Protein AF-A0AAN9GUI2-F1 (afdb_monomer)

Secondary structure (DSSP, 8-state):
-HHHHHHHHHH-HHHHHHHHHHHT---SHHHHHHHHHHHHHS-TTS---HHHHHHHHHHHHHHHHHHTTPPPPB-TTS-B-PPP-

Solvent-accessible surface area (backbone atoms only — not comparable to full-atom values): 5295 Å² total; per-residue (Å²): 115,70,67,59,55,51,52,54,56,75,66,32,64,70,53,65,72,46,45,68,70,62,71,62,66,72,74,58,61,68,60,52,53,48,52,51,36,38,42,74,59,54,45,93,92,57,91,67,58,72,72,57,46,52,55,30,50,52,50,24,50,54,54,41,65,72,50,72,79,58,79,78,57,54,42,99,85,68,46,78,58,82,76,87,130

Sequence (85 aa):
MAHEALKSIVRNKLWLNEVHKYLNFRSTADLESFQNHILMYASKRTAFSPPVFEARMLLAAMDYNYHKDRPKLCKSNGSKQYRRL

Organism: NCBI:txid58324

Foldseek 3Di:
DVVVVVVVCVPPPVNVVCVVVVVPPPPCVLVVLLVVLLCVQPPPVDDDDPVSSVVSNVVSVVVSVVCVPPDFDADPVRHGDDDDD

Radius of gyration: 21.55 Å; Cα contacts (8 Å, |Δi|>4): 33; chains: 1; bounding box: 43×42×57 Å

Mean predicted aligned error: 10.38 Å

pLDDT: 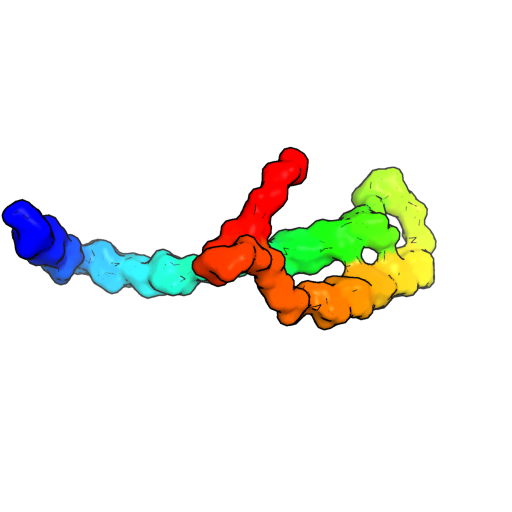mean 87.9, std 9.57, range [53.0, 97.88]

Nearest PDB structures (foldseek):
  4cc9-assembly1_B  TM=2.848E-01  e=8.627E+00  Simian immunodeficiency virus

Structure (mmCIF, N/CA/C/O backbone):
data_AF-A0AAN9GUI2-F1
#
_entry.id   AF-A0AAN9GUI2-F1
#
loop_
_atom_site.group_PDB
_atom_site.id
_atom_site.type_symbol
_atom_site.label_atom_id
_atom_site.label_alt_id
_atom_site.label_comp_id
_atom_site.label_asym_id
_atom_site.label_entity_id
_atom_site.label_seq_id
_atom_site.pdbx_PDB_ins_code
_atom_site.Cartn_x
_atom_site.Cartn_y
_atom_site.Cartn_z
_atom_site.occupancy
_atom_site.B_iso_or_equiv
_atom_site.auth_seq_id
_atom_site.auth_comp_id
_atom_site.auth_asym_id
_atom_site.auth_atom_id
_atom_site.pdbx_PDB_model_num
ATOM 1 N N . MET A 1 1 ? -21.032 6.082 36.084 1.00 70.19 1 MET A N 1
ATOM 2 C CA . MET A 1 1 ? -19.727 6.297 35.418 1.00 70.19 1 MET A CA 1
ATOM 3 C C . MET A 1 1 ? -19.832 6.113 33.903 1.00 70.19 1 MET A C 1
ATOM 5 O O . MET A 1 1 ? -19.798 7.113 33.207 1.00 70.19 1 MET A O 1
ATOM 9 N N . ALA A 1 2 ? -20.068 4.905 33.372 1.00 79.56 2 ALA A N 1
ATOM 10 C CA . ALA A 1 2 ? -20.168 4.697 31.915 1.00 79.56 2 ALA A CA 1
ATOM 11 C C . ALA A 1 2 ? -21.390 5.372 31.254 1.00 79.56 2 ALA A C 1
ATOM 13 O O . ALA A 1 2 ? -21.276 5.939 30.171 1.00 79.56 2 ALA A O 1
ATOM 14 N N . HIS A 1 3 ? -22.551 5.359 31.920 1.00 85.06 3 HIS A N 1
ATOM 15 C CA . HIS A 1 3 ? -23.778 5.918 31.341 1.00 85.06 3 HIS A CA 1
ATOM 16 C C . HIS A 1 3 ? -23.734 7.454 31.202 1.00 85.06 3 HIS A C 1
ATOM 18 O O . HIS A 1 3 ? -24.257 7.988 30.231 1.00 85.06 3 HIS A O 1
ATOM 24 N N . GLU A 1 4 ? -23.068 8.159 32.124 1.00 93.94 4 GLU A N 1
ATOM 25 C CA . GLU A 1 4 ? -22.900 9.620 32.056 1.00 93.94 4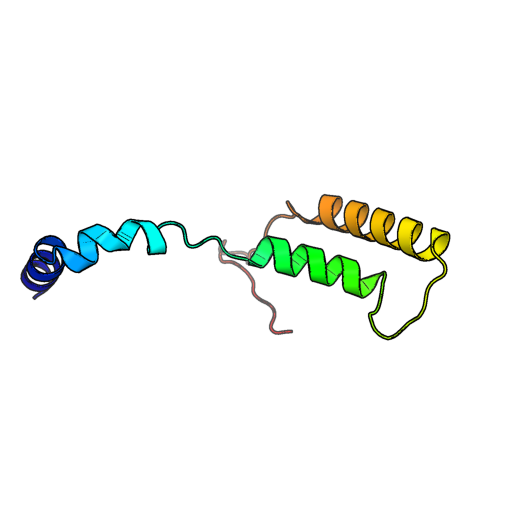 GLU A CA 1
ATOM 26 C C . GLU A 1 4 ? -21.925 10.031 30.945 1.00 93.94 4 GLU A C 1
ATOM 28 O O . GLU A 1 4 ? -22.177 10.991 30.218 1.00 93.94 4 GLU A O 1
ATOM 33 N N . ALA A 1 5 ? -20.853 9.257 30.744 1.00 89.75 5 ALA A N 1
ATOM 34 C CA . ALA A 1 5 ? -19.932 9.453 29.625 1.00 89.75 5 ALA A CA 1
ATOM 35 C C . ALA A 1 5 ? -20.621 9.217 28.270 1.00 89.75 5 ALA A C 1
ATOM 37 O O . ALA A 1 5 ? -20.441 9.985 27.330 1.00 89.75 5 ALA A O 1
ATOM 38 N N . LEU A 1 6 ? -21.477 8.197 28.168 1.00 87.81 6 LEU A N 1
ATOM 39 C CA . LEU A 1 6 ? -22.276 7.982 26.961 1.00 87.81 6 LEU A CA 1
ATOM 40 C C . LEU A 1 6 ? -23.242 9.152 26.716 1.00 87.81 6 LEU A C 1
ATOM 42 O O . LEU A 1 6 ? -23.385 9.628 25.590 1.00 87.81 6 LEU A O 1
ATOM 46 N N . LYS A 1 7 ? -23.873 9.654 27.781 1.00 93.50 7 LYS A N 1
ATOM 47 C CA . LYS A 1 7 ? -24.814 10.776 27.724 1.00 93.50 7 LYS A CA 1
ATOM 48 C C . LYS A 1 7 ? -24.145 12.064 27.245 1.00 93.50 7 LYS A C 1
ATOM 50 O O . LYS A 1 7 ? -24.765 12.808 26.487 1.00 93.50 7 LYS A O 1
ATOM 55 N N . SER A 1 8 ? -22.898 12.326 27.645 1.00 93.62 8 SER A N 1
ATOM 56 C CA . SER A 1 8 ? -22.147 13.502 27.190 1.00 93.62 8 SER A CA 1
ATOM 57 C C . SER A 1 8 ? -21.764 13.408 25.710 1.00 93.62 8 SER A C 1
ATOM 59 O O . SER A 1 8 ? -21.914 14.389 24.984 1.00 93.62 8 SER A O 1
ATOM 61 N N . ILE A 1 9 ? -21.369 12.223 25.236 1.00 89.19 9 ILE A N 1
ATOM 62 C CA . ILE A 1 9 ? -21.022 11.973 23.829 1.00 89.19 9 ILE A CA 1
ATOM 63 C C . ILE A 1 9 ? -22.250 12.128 22.926 1.00 89.19 9 ILE A C 1
ATOM 65 O O . ILE A 1 9 ? -22.196 12.842 21.928 1.00 89.19 9 ILE A O 1
ATOM 69 N N . VAL A 1 10 ? -23.379 11.511 23.292 1.00 88.94 10 VAL A N 1
ATOM 70 C CA . VAL A 1 10 ? -24.618 11.556 22.493 1.00 88.94 10 VAL A CA 1
ATOM 71 C C . VAL A 1 10 ? -25.231 12.960 22.469 1.00 88.94 10 VAL A C 1
ATOM 73 O O . VAL A 1 10 ? -25.889 13.331 21.505 1.00 88.94 10 VAL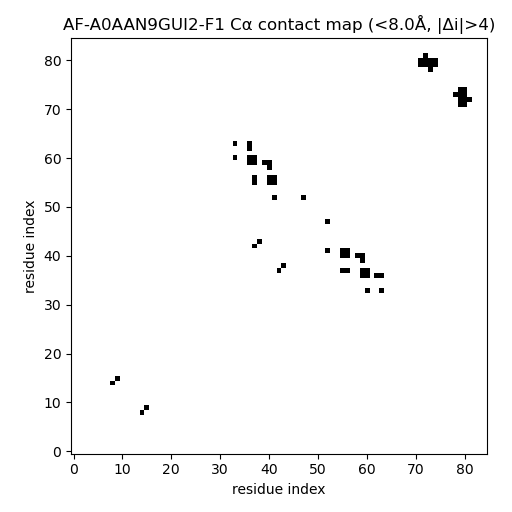 A O 1
ATOM 76 N N . ARG A 1 11 ? -25.013 13.778 23.505 1.00 93.44 11 ARG A N 1
ATOM 77 C CA . ARG A 1 11 ? -25.503 15.168 23.541 1.00 93.44 11 ARG A CA 1
ATOM 78 C C . ARG A 1 11 ? -24.577 16.168 22.849 1.00 93.44 11 ARG A C 1
ATOM 80 O O . ARG A 1 11 ? -24.977 17.315 22.647 1.00 93.44 11 ARG A O 1
ATOM 87 N N . ASN A 1 12 ? -23.365 15.768 22.472 1.00 93.81 12 ASN A N 1
ATOM 88 C CA . ASN A 1 12 ? -22.422 16.652 21.805 1.00 93.81 12 ASN A CA 1
ATOM 89 C C . ASN A 1 12 ? -22.776 16.796 20.313 1.00 93.81 12 ASN A C 1
ATOM 91 O O . ASN A 1 12 ? -22.404 15.974 19.478 1.00 93.81 12 ASN A O 1
ATOM 95 N N . LYS A 1 13 ? -23.488 17.878 19.975 1.00 92.62 13 LYS A N 1
ATOM 96 C CA . LYS A 1 13 ? -23.901 18.190 18.595 1.00 92.62 13 LYS A CA 1
ATOM 97 C C . LYS A 1 13 ? -22.726 18.339 17.625 1.00 92.62 13 LYS A C 1
ATOM 99 O O . LYS A 1 13 ? -22.849 17.931 16.475 1.00 92.62 13 LYS A O 1
ATOM 104 N N . LEU A 1 14 ? -21.604 18.911 18.073 1.00 92.50 14 LEU A N 1
ATOM 105 C CA . LEU A 1 14 ? -20.417 19.077 17.230 1.00 92.50 14 LEU A CA 1
ATOM 106 C C . LEU A 1 14 ? -19.840 17.704 16.864 1.00 92.50 14 LEU A C 1
ATOM 108 O O . LEU A 1 14 ? -19.633 17.410 15.693 1.00 92.50 14 LEU A O 1
ATOM 112 N N . TRP A 1 15 ? -19.693 16.829 17.862 1.00 89.38 15 TRP A N 1
ATOM 113 C CA . TRP A 1 15 ? -19.237 15.456 17.665 1.00 89.38 15 TRP A CA 1
ATOM 114 C C . TRP A 1 15 ? -20.139 14.674 16.706 1.00 89.38 15 TRP A C 1
ATOM 116 O O . TRP A 1 15 ? -19.642 14.065 15.764 1.00 89.38 15 TRP A O 1
ATOM 126 N N . LEU A 1 16 ? -21.461 14.725 16.890 1.00 90.75 16 LEU A N 1
ATOM 127 C CA . LEU A 1 16 ? -22.406 14.033 16.005 1.00 90.75 16 LEU A CA 1
ATOM 128 C C . LEU A 1 16 ? -22.344 14.534 14.556 1.00 90.75 16 LEU A C 1
ATOM 130 O O . LEU A 1 16 ? -22.507 13.742 13.629 1.00 90.75 16 LEU A O 1
ATOM 134 N N . ASN A 1 17 ? -22.062 15.820 14.349 1.00 93.00 17 ASN A N 1
ATOM 135 C CA . ASN A 1 17 ? -21.873 16.371 13.010 1.00 93.00 17 ASN A CA 1
ATOM 136 C C . ASN A 1 17 ? -20.563 15.911 12.366 1.00 93.00 17 ASN A C 1
ATOM 138 O O . ASN A 1 17 ? -20.498 15.830 11.146 1.00 93.00 17 ASN A O 1
ATOM 142 N N . GLU A 1 18 ? -19.523 15.598 13.138 1.00 88.31 18 GLU A N 1
ATOM 143 C CA . GLU A 1 18 ? -18.199 15.254 12.604 1.00 88.31 18 GLU A CA 1
ATOM 144 C C . GLU A 1 18 ? -17.878 13.758 12.624 1.00 88.31 18 GLU A C 1
ATOM 146 O O . GLU A 1 18 ? -16.989 13.323 11.897 1.00 88.31 18 GLU A O 1
ATOM 151 N N . VAL A 1 19 ? -18.615 12.946 13.386 1.00 87.06 19 VAL A N 1
ATOM 152 C CA . VAL A 1 19 ? -18.327 11.515 13.581 1.00 87.06 19 VAL A CA 1
ATOM 153 C C . VAL A 1 19 ? -18.239 10.742 12.263 1.00 87.06 19 VAL A C 1
ATOM 155 O O . VAL A 1 19 ? -17.383 9.875 12.117 1.00 87.06 19 VAL A O 1
ATOM 158 N N . HIS A 1 20 ? -19.042 11.101 11.258 1.00 82.12 20 HIS A N 1
ATOM 159 C CA . HIS A 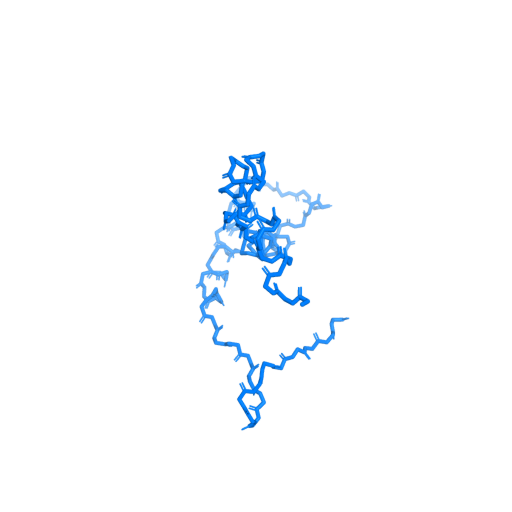1 20 ? -19.008 10.480 9.929 1.00 82.12 20 HIS A CA 1
ATOM 160 C C . HIS A 1 20 ? -17.658 10.653 9.208 1.00 82.12 20 HIS A C 1
ATOM 162 O O . HIS A 1 20 ? -17.271 9.788 8.421 1.00 82.12 20 HIS A O 1
ATOM 168 N N . LYS A 1 21 ? -16.911 11.726 9.508 1.00 80.94 21 LYS A N 1
ATOM 169 C CA . LYS A 1 21 ? -15.554 11.956 8.990 1.00 80.94 21 LYS A CA 1
ATOM 170 C C . LYS A 1 21 ? -14.567 10.927 9.549 1.00 80.94 21 LYS A C 1
ATOM 172 O O . LYS A 1 21 ? -13.655 10.513 8.846 1.00 80.94 21 LYS A O 1
ATOM 177 N N . TYR A 1 22 ? -14.781 10.488 10.790 1.00 72.25 22 TYR A N 1
ATOM 178 C CA . TYR A 1 22 ? -13.935 9.521 11.494 1.00 72.25 22 TYR A CA 1
ATOM 179 C C . TYR A 1 22 ? -14.416 8.071 11.344 1.00 72.25 22 TYR A C 1
ATOM 181 O O . TYR A 1 22 ? -13.624 7.145 11.481 1.00 72.25 22 TYR A O 1
ATOM 189 N N . LEU A 1 23 ? -15.695 7.842 11.034 1.00 69.81 23 LEU A N 1
ATOM 190 C CA . LEU A 1 23 ? -16.228 6.501 10.756 1.00 69.81 23 LEU A CA 1
ATOM 191 C C . LEU A 1 23 ? -15.634 5.907 9.472 1.00 69.81 23 LEU A C 1
ATOM 193 O O . LEU A 1 23 ? -15.411 4.702 9.393 1.00 69.81 23 LEU A O 1
ATOM 197 N N . ASN A 1 24 ? -15.290 6.758 8.504 1.00 66.88 24 ASN A N 1
ATOM 198 C CA . ASN A 1 24 ? -14.544 6.376 7.309 1.00 66.88 24 ASN A CA 1
ATOM 199 C C . ASN A 1 24 ? -13.032 6.392 7.562 1.00 66.88 24 ASN A C 1
ATOM 201 O O . ASN A 1 24 ? -12.279 6.988 6.790 1.00 66.88 24 ASN A O 1
ATOM 205 N N . PHE A 1 25 ? -12.568 5.732 8.626 1.00 59.00 25 PHE A N 1
ATOM 206 C CA . PHE A 1 25 ? -11.147 5.433 8.793 1.00 59.00 25 PHE A CA 1
ATOM 207 C C . PHE A 1 25 ? -10.729 4.442 7.692 1.00 59.00 25 PHE A C 1
ATOM 209 O O . PHE A 1 25 ? -10.664 3.229 7.887 1.00 59.00 25 PHE A O 1
ATOM 216 N N . ARG A 1 26 ? -10.500 4.960 6.481 1.00 66.56 26 ARG A N 1
ATOM 217 C CA . ARG A 1 26 ? -9.902 4.216 5.377 1.00 66.56 26 ARG A CA 1
ATOM 218 C C . ARG A 1 26 ? -8.465 3.966 5.794 1.00 66.56 26 ARG A C 1
ATOM 220 O O . ARG A 1 26 ? -7.635 4.868 5.739 1.00 66.56 26 ARG A O 1
ATOM 227 N N . SER A 1 27 ? -8.186 2.762 6.278 1.00 76.12 27 SER A N 1
ATOM 228 C CA . SER A 1 27 ? -6.803 2.353 6.462 1.00 76.12 27 SER A CA 1
ATOM 229 C C . SER A 1 27 ? -6.091 2.486 5.118 1.00 76.12 27 SER A C 1
ATOM 231 O O . SER A 1 27 ? -6.557 1.958 4.110 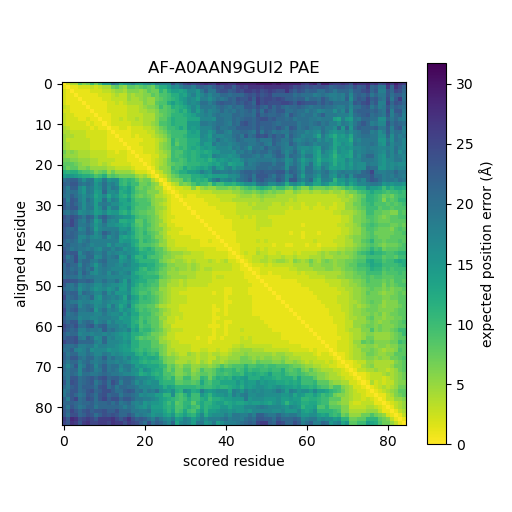1.00 76.12 27 SER A O 1
ATOM 233 N N . THR A 1 28 ? -4.972 3.201 5.101 1.00 83.88 28 THR A N 1
ATOM 234 C CA . THR A 1 28 ? -4.084 3.286 3.938 1.00 83.88 28 THR A CA 1
ATOM 235 C C . THR A 1 28 ? -3.198 2.052 3.809 1.00 83.88 28 THR A C 1
ATOM 237 O O . THR A 1 28 ? -2.411 1.985 2.874 1.00 83.88 28 THR A O 1
ATOM 240 N N . ALA A 1 29 ? -3.340 1.056 4.693 1.00 84.50 29 ALA A N 1
ATOM 241 C CA . ALA A 1 29 ? -2.477 -0.120 4.742 1.00 84.50 29 ALA A CA 1
ATOM 242 C C . ALA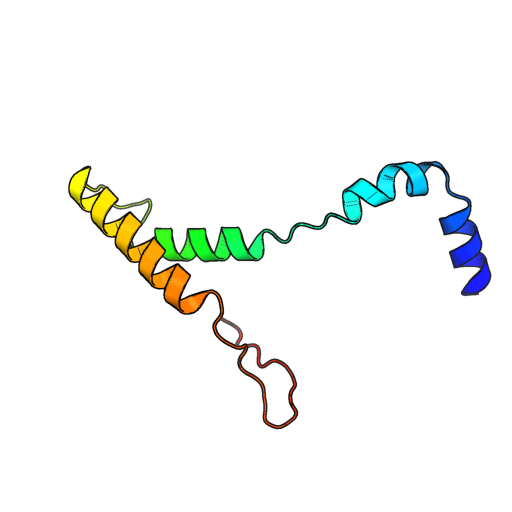 A 1 29 ? -2.419 -0.879 3.408 1.00 84.50 29 ALA A C 1
ATOM 244 O O . ALA A 1 29 ? -1.340 -1.304 3.002 1.00 84.50 29 ALA A O 1
ATOM 245 N N . ASP A 1 30 ? -3.545 -1.008 2.702 1.00 83.25 30 ASP A N 1
ATOM 246 C CA . ASP A 1 30 ? -3.579 -1.704 1.412 1.00 83.25 30 ASP A CA 1
ATOM 247 C C . ASP A 1 30 ? -2.836 -0.914 0.326 1.00 83.25 30 ASP A C 1
ATOM 249 O O . ASP A 1 30 ? -2.065 -1.488 -0.445 1.00 83.25 30 ASP A O 1
ATOM 253 N N . LEU A 1 31 ? -3.003 0.413 0.316 1.00 87.94 31 LEU A N 1
ATOM 254 C CA . LEU A 1 31 ? -2.303 1.314 -0.602 1.00 87.94 31 LEU A CA 1
ATOM 255 C C . LEU A 1 31 ? -0.797 1.350 -0.309 1.00 87.94 31 LEU A C 1
ATOM 257 O O . LEU A 1 31 ? 0.019 1.282 -1.225 1.00 87.94 31 LEU A O 1
ATOM 261 N N . GLU A 1 32 ? -0.422 1.423 0.966 1.00 90.69 32 GLU A N 1
ATOM 262 C CA . GLU A 1 32 ? 0.967 1.374 1.421 1.00 90.69 32 GLU A CA 1
ATOM 263 C C . GLU A 1 32 ? 1.615 0.028 1.077 1.00 90.69 32 GLU A C 1
ATOM 265 O O . GLU A 1 32 ? 2.751 -0.010 0.606 1.00 90.69 32 GLU A O 1
ATOM 270 N N . SER A 1 33 ? 0.889 -1.081 1.242 1.00 89.69 33 SER A N 1
ATOM 271 C CA . SER A 1 33 ? 1.352 -2.420 0.869 1.00 89.69 33 SER A CA 1
ATOM 272 C C . SER A 1 33 ? 1.604 -2.543 -0.636 1.00 89.69 33 SER A C 1
ATOM 274 O O . SER A 1 33 ? 2.644 -3.072 -1.046 1.00 89.69 33 SER A O 1
ATOM 276 N N . PHE A 1 34 ? 0.706 -2.001 -1.462 1.00 91.62 34 PHE A N 1
ATOM 277 C CA . PHE A 1 34 ? 0.890 -1.949 -2.911 1.00 91.62 34 PHE A CA 1
ATOM 278 C C . PHE A 1 34 ? 2.099 -1.091 -3.298 1.00 91.62 34 PHE A C 1
ATOM 280 O O . PHE A 1 34 ? 2.953 -1.522 -4.075 1.00 91.62 34 PHE A O 1
ATOM 287 N N . GLN A 1 35 ? 2.239 0.091 -2.694 1.00 93.44 35 GLN A N 1
ATOM 288 C CA . GLN A 1 35 ? 3.371 0.976 -2.956 1.00 93.44 35 GLN A CA 1
ATOM 289 C C . GLN A 1 35 ? 4.707 0.343 -2.547 1.00 93.44 35 GLN A C 1
ATOM 291 O O . GLN A 1 35 ? 5.711 0.526 -3.234 1.00 93.44 35 GLN A O 1
ATOM 296 N N . ASN A 1 36 ? 4.735 -0.444 -1.471 1.00 93.56 36 ASN A N 1
ATOM 297 C CA . ASN A 1 36 ? 5.923 -1.197 -1.074 1.00 93.56 36 ASN A CA 1
ATOM 298 C C . ASN A 1 36 ? 6.314 -2.257 -2.117 1.00 93.56 36 ASN A C 1
ATOM 300 O O . ASN A 1 36 ? 7.502 -2.382 -2.413 1.00 93.56 36 ASN A O 1
ATOM 304 N N . HIS A 1 37 ? 5.346 -2.955 -2.727 1.00 93.81 37 HIS A N 1
ATOM 305 C CA . HIS A 1 37 ? 5.632 -3.871 -3.841 1.00 93.81 37 HIS A CA 1
ATOM 306 C C . HIS A 1 37 ? 6.221 -3.112 -5.031 1.00 93.81 37 HIS A C 1
ATOM 308 O O . HIS A 1 37 ? 7.256 -3.515 -5.555 1.00 93.81 37 HIS A O 1
ATOM 314 N N . ILE A 1 38 ? 5.644 -1.966 -5.409 1.00 95.44 38 ILE A N 1
ATOM 315 C CA . ILE A 1 38 ? 6.213 -1.117 -6.466 1.00 95.44 38 ILE A CA 1
ATOM 316 C C . ILE A 1 38 ? 7.672 -0.774 -6.158 1.00 95.44 38 ILE A C 1
ATOM 318 O O . ILE A 1 38 ? 8.524 -0.912 -7.029 1.00 95.44 38 ILE A O 1
ATOM 322 N N . LEU A 1 39 ? 7.992 -0.384 -4.922 1.00 95.81 39 LEU A N 1
ATOM 323 C CA . LEU A 1 39 ? 9.353 -0.001 -4.539 1.00 95.81 39 LEU A CA 1
ATOM 324 C C . LEU A 1 39 ? 10.357 -1.160 -4.560 1.00 95.81 39 LEU A C 1
ATOM 326 O O . LEU A 1 39 ? 11.537 -0.909 -4.811 1.00 95.81 39 LEU A O 1
ATOM 330 N N . MET A 1 40 ? 9.917 -2.403 -4.338 1.00 95.12 40 MET A N 1
ATOM 331 C CA . MET A 1 40 ? 10.773 -3.587 -4.490 1.00 95.12 40 MET A CA 1
ATOM 332 C C . MET A 1 40 ? 11.236 -3.768 -5.939 1.00 95.12 40 MET A C 1
ATOM 334 O O . MET A 1 40 ? 12.404 -4.076 -6.180 1.00 95.12 40 MET A O 1
ATOM 338 N N . TYR A 1 41 ? 10.344 -3.547 -6.907 1.00 96.06 41 TYR A N 1
ATOM 339 C CA . TYR A 1 41 ? 10.648 -3.737 -8.327 1.00 96.06 41 TYR A CA 1
ATOM 340 C C . TYR A 1 41 ? 11.147 -2.461 -9.013 1.00 96.06 41 TYR A C 1
ATOM 342 O O . TYR A 1 41 ? 11.910 -2.555 -9.968 1.00 96.06 41 TYR A O 1
ATOM 350 N N . ALA A 1 42 ? 10.779 -1.274 -8.539 1.00 95.12 42 ALA A N 1
ATOM 351 C CA . ALA A 1 42 ? 11.123 0.023 -9.117 1.00 95.12 42 ALA A CA 1
ATOM 352 C C . ALA A 1 42 ? 11.608 0.991 -8.022 1.00 95.12 42 ALA A C 1
ATOM 354 O O . ALA A 1 42 ? 10.892 1.879 -7.555 1.00 95.12 42 ALA A O 1
ATOM 355 N N . SER A 1 43 ? 12.863 0.808 -7.605 1.00 94.00 43 SER A N 1
ATOM 356 C CA . SER A 1 43 ? 13.518 1.665 -6.610 1.00 94.00 43 SER A CA 1
ATOM 357 C C . SER A 1 43 ? 13.561 3.131 -7.065 1.00 94.00 43 SER A C 1
ATOM 359 O O . SER A 1 43 ? 13.954 3.432 -8.191 1.00 94.00 43 SER A O 1
ATOM 361 N N . LYS A 1 44 ? 13.265 4.066 -6.150 1.00 91.38 44 LYS A N 1
ATOM 362 C CA . LYS A 1 44 ? 13.321 5.521 -6.417 1.00 91.38 44 LYS A CA 1
ATOM 363 C C . LYS A 1 44 ? 14.719 6.039 -6.770 1.00 91.38 44 LYS A C 1
ATOM 365 O O . LYS A 1 44 ? 14.843 7.143 -7.284 1.00 91.38 44 LYS A O 1
ATOM 370 N N . ARG A 1 45 ? 15.773 5.294 -6.421 1.00 94.00 45 ARG A N 1
ATOM 371 C CA . ARG A 1 45 ? 17.177 5.706 -6.599 1.00 94.00 45 ARG A CA 1
ATOM 372 C C . ARG A 1 45 ? 17.807 5.130 -7.864 1.00 94.00 45 ARG A C 1
ATOM 374 O O . ARG A 1 45 ? 18.999 5.307 -8.086 1.00 94.00 45 ARG A O 1
ATOM 381 N N . THR A 1 46 ? 17.025 4.422 -8.669 1.00 93.06 46 THR A N 1
ATOM 382 C CA . THR A 1 46 ? 17.490 3.763 -9.883 1.00 93.06 46 THR A CA 1
ATOM 383 C C . THR A 1 46 ? 16.731 4.344 -11.064 1.00 93.06 46 THR A C 1
ATOM 385 O O . THR A 1 46 ? 15.504 4.369 -11.062 1.00 93.06 46 THR A O 1
ATOM 388 N N . ALA A 1 47 ? 17.458 4.828 -12.069 1.00 93.81 47 ALA A N 1
ATOM 389 C CA . ALA A 1 47 ? 16.845 5.261 -13.315 1.00 93.81 47 ALA A CA 1
ATOM 390 C C . ALA A 1 47 ? 16.500 4.037 -14.171 1.00 93.81 47 ALA A C 1
ATOM 392 O O . ALA A 1 47 ? 17.298 3.106 -14.292 1.00 93.81 47 ALA A O 1
ATOM 393 N N . PHE A 1 48 ? 15.321 4.057 -14.785 1.00 95.06 48 PHE A N 1
ATOM 394 C CA . PHE A 1 48 ? 14.864 3.023 -15.705 1.00 95.06 48 PHE A CA 1
ATOM 395 C C . PHE A 1 48 ? 14.468 3.676 -17.024 1.00 95.06 48 PHE A C 1
ATOM 397 O O . PHE A 1 48 ? 13.913 4.775 -17.034 1.00 95.06 48 PHE A O 1
ATOM 404 N N . SER A 1 49 ? 14.728 2.994 -18.138 1.00 97.44 49 SER A N 1
ATOM 405 C CA . SER A 1 49 ? 14.107 3.382 -19.400 1.00 97.44 49 SER A CA 1
ATOM 406 C C . SER A 1 49 ? 12.592 3.131 -19.325 1.00 97.44 49 SER A C 1
ATOM 408 O O . SER A 1 49 ? 12.164 2.240 -18.581 1.00 97.44 49 SER A O 1
ATOM 410 N N . PRO A 1 50 ? 11.772 3.867 -20.097 1.00 96.88 50 PRO A N 1
ATOM 411 C CA . PRO A 1 50 ? 10.320 3.697 -20.087 1.00 96.88 50 PRO A CA 1
ATOM 412 C C . PRO A 1 50 ? 9.832 2.237 -20.206 1.00 96.88 50 PRO A C 1
ATOM 414 O O . PRO A 1 50 ? 9.075 1.820 -19.329 1.00 96.88 50 PRO A O 1
ATOM 417 N N . PRO A 1 51 ? 10.305 1.410 -21.167 1.00 97.88 51 PRO A N 1
ATOM 418 C CA . PRO A 1 51 ? 9.826 0.028 -21.282 1.00 97.88 51 PRO A CA 1
ATOM 419 C C . PRO A 1 51 ? 10.233 -0.852 -20.090 1.00 97.88 51 PRO A C 1
ATOM 421 O O . PRO A 1 51 ? 9.498 -1.754 -19.693 1.00 97.88 51 PRO A O 1
ATOM 424 N N . VAL A 1 52 ? 11.393 -0.590 -19.476 1.00 97.50 52 VAL A N 1
ATOM 425 C CA . VAL A 1 52 ? 11.848 -1.336 -18.292 1.00 97.50 52 VAL A CA 1
ATOM 426 C C . VAL A 1 52 ? 11.015 -0.971 -17.067 1.00 97.50 52 VAL A C 1
ATOM 428 O O . VAL A 1 52 ? 10.678 -1.848 -16.271 1.00 97.50 52 VAL A O 1
ATOM 431 N N . PHE A 1 53 ? 10.681 0.310 -16.904 1.00 96.56 53 PHE A N 1
ATOM 432 C CA . PHE A 1 53 ? 9.813 0.765 -15.823 1.00 96.56 53 PHE A CA 1
ATOM 433 C C . PHE A 1 53 ? 8.413 0.155 -15.944 1.00 96.56 53 PHE A C 1
ATOM 435 O O . PHE A 1 53 ? 7.905 -0.391 -14.968 1.00 96.56 53 PHE A O 1
ATOM 442 N N . GLU A 1 54 ? 7.829 0.168 -17.143 1.00 97.50 54 GLU A N 1
ATOM 443 C CA . GLU A 1 54 ? 6.512 -0.416 -17.411 1.00 97.50 54 GLU A CA 1
ATOM 444 C C . GLU A 1 54 ? 6.469 -1.915 -17.085 1.00 97.50 54 GLU A C 1
ATOM 446 O O . GLU A 1 54 ? 5.612 -2.360 -16.319 1.00 97.50 54 GLU A O 1
ATOM 451 N N . ALA A 1 55 ? 7.449 -2.686 -17.565 1.00 97.88 55 ALA A N 1
ATOM 452 C CA . ALA A 1 55 ? 7.543 -4.112 -17.262 1.00 97.88 55 ALA A CA 1
ATOM 453 C C . ALA A 1 55 ? 7.652 -4.385 -15.748 1.00 97.88 55 ALA A C 1
ATOM 455 O O . ALA A 1 55 ? 7.013 -5.301 -15.228 1.00 97.88 55 ALA A O 1
ATOM 456 N N . ARG A 1 56 ? 8.423 -3.570 -15.015 1.00 97.38 56 ARG A N 1
ATOM 457 C CA . ARG A 1 56 ? 8.570 -3.679 -13.552 1.00 97.38 56 ARG A CA 1
ATOM 458 C C . ARG A 1 56 ? 7.286 -3.321 -12.808 1.00 97.38 56 ARG A C 1
ATOM 460 O O . ARG A 1 56 ? 6.959 -3.987 -11.830 1.00 97.38 56 ARG A O 1
ATOM 467 N N . MET A 1 57 ? 6.552 -2.314 -13.274 1.00 96.62 57 MET A N 1
ATOM 468 C CA . MET A 1 57 ? 5.252 -1.939 -12.715 1.00 96.62 57 MET A CA 1
ATOM 469 C C . MET A 1 57 ? 4.218 -3.055 -12.884 1.00 96.62 57 MET A C 1
ATOM 471 O O . MET A 1 57 ? 3.508 -3.378 -11.931 1.00 96.62 57 MET A O 1
ATOM 475 N N . LEU A 1 58 ? 4.169 -3.684 -14.063 1.00 97.31 58 LEU A N 1
ATOM 476 C CA . LEU A 1 58 ? 3.300 -4.835 -14.321 1.00 97.31 58 LEU A CA 1
ATOM 477 C C . LEU A 1 58 ? 3.654 -6.017 -13.412 1.00 97.31 58 LEU A C 1
ATOM 479 O O . LEU A 1 58 ? 2.764 -6.597 -12.791 1.00 97.31 58 LEU A O 1
ATOM 483 N N . LEU A 1 59 ? 4.946 -6.325 -13.269 1.00 96.94 59 LEU A N 1
ATOM 484 C CA . LEU A 1 59 ? 5.412 -7.392 -12.384 1.00 96.94 59 LEU A CA 1
ATOM 485 C C . LEU A 1 59 ? 5.035 -7.130 -10.917 1.00 96.94 59 LEU A C 1
ATOM 487 O O . LEU A 1 59 ? 4.511 -8.023 -10.256 1.00 96.94 59 LEU A O 1
ATOM 491 N N . ALA A 1 60 ? 5.223 -5.899 -10.432 1.00 96.56 60 ALA A N 1
ATOM 492 C CA . ALA A 1 60 ? 4.826 -5.503 -9.081 1.00 96.56 60 ALA A CA 1
ATOM 493 C C . ALA A 1 60 ? 3.317 -5.669 -8.846 1.00 96.56 60 ALA A C 1
ATOM 495 O O . ALA A 1 60 ? 2.899 -6.139 -7.787 1.00 96.56 60 ALA A O 1
ATOM 496 N N . ALA A 1 61 ? 2.493 -5.313 -9.836 1.00 95.62 61 ALA A N 1
ATOM 497 C CA . ALA A 1 61 ? 1.046 -5.468 -9.757 1.00 95.62 61 ALA A CA 1
ATOM 498 C C . ALA A 1 61 ? 0.613 -6.941 -9.756 1.00 95.62 61 ALA A C 1
ATOM 500 O O . ALA A 1 61 ? -0.269 -7.313 -8.981 1.00 95.62 61 ALA A O 1
ATOM 501 N N . MET A 1 62 ? 1.234 -7.788 -10.584 1.00 96.56 62 MET A N 1
ATOM 502 C CA . MET A 1 62 ? 0.981 -9.233 -10.582 1.00 96.56 62 MET A CA 1
ATOM 503 C C . MET A 1 62 ? 1.324 -9.858 -9.226 1.00 96.56 62 MET A C 1
ATOM 505 O O . MET A 1 62 ? 0.514 -10.603 -8.676 1.00 96.56 62 MET A O 1
ATOM 509 N N . ASP A 1 63 ? 2.483 -9.508 -8.668 1.00 95.12 63 ASP A N 1
ATOM 510 C CA . ASP A 1 63 ? 2.953 -10.018 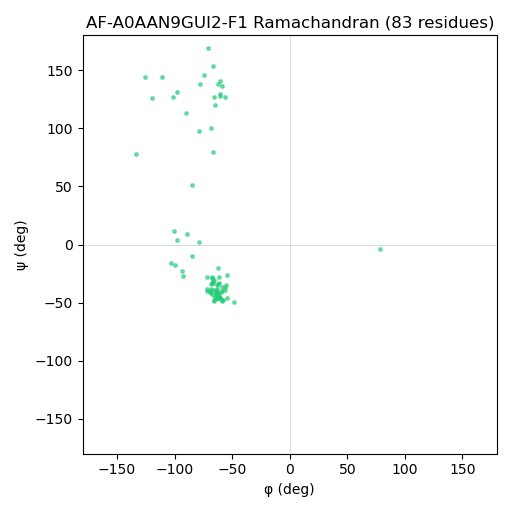-7.380 1.00 95.12 63 ASP A CA 1
ATOM 511 C C . ASP A 1 63 ? 2.058 -9.565 -6.216 1.00 95.12 63 ASP A C 1
ATOM 513 O O . ASP A 1 63 ? 1.621 -10.379 -5.401 1.00 95.12 63 ASP A O 1
ATOM 517 N N . TYR A 1 64 ? 1.679 -8.284 -6.183 1.00 94.44 64 TYR A N 1
ATOM 518 C CA . TYR A 1 64 ? 0.725 -7.779 -5.195 1.00 94.44 64 TYR A CA 1
ATOM 519 C C . TYR A 1 64 ? -0.628 -8.492 -5.292 1.00 94.44 64 TYR A C 1
ATOM 521 O O . TYR A 1 64 ? -1.167 -8.936 -4.281 1.00 94.44 64 TYR A O 1
ATOM 529 N N . ASN A 1 65 ? -1.178 -8.642 -6.502 1.00 93.81 65 ASN A N 1
ATOM 530 C CA . ASN A 1 65 ? -2.474 -9.292 -6.701 1.00 93.81 65 ASN A CA 1
ATOM 531 C C . ASN A 1 65 ? -2.469 -10.758 -6.265 1.00 93.81 65 ASN A C 1
ATOM 533 O O . ASN A 1 65 ? -3.480 -11.235 -5.755 1.00 93.81 65 ASN A O 1
ATOM 537 N N . TYR A 1 66 ? -1.343 -11.452 -6.432 1.00 93.25 66 TYR A N 1
ATOM 538 C CA . TYR A 1 66 ? -1.171 -12.815 -5.942 1.00 93.25 66 TYR A CA 1
ATOM 539 C C . TYR A 1 66 ? -1.163 -12.885 -4.404 1.00 93.25 66 TYR A C 1
ATOM 541 O O . TYR A 1 66 ? -1.651 -13.852 -3.820 1.00 93.25 66 TYR A O 1
ATOM 549 N N . HIS A 1 67 ? -0.652 -11.850 -3.730 1.00 89.50 67 HIS A N 1
ATOM 550 C CA . HIS A 1 67 ? -0.464 -11.839 -2.278 1.00 89.50 67 HIS A CA 1
ATOM 551 C C . HIS A 1 67 ? -1.547 -11.105 -1.471 1.00 89.50 67 HIS A C 1
ATOM 553 O O . HIS A 1 67 ? -1.642 -11.346 -0.265 1.00 89.50 67 HIS A O 1
ATOM 559 N N . LYS A 1 68 ? -2.364 -10.237 -2.084 1.00 87.44 68 LYS A N 1
ATOM 560 C CA . LYS A 1 68 ? -3.301 -9.342 -1.372 1.00 87.44 68 LYS A CA 1
ATOM 561 C C . LYS A 1 68 ? -4.287 -10.075 -0.450 1.00 87.44 68 LYS A C 1
ATOM 563 O O . LYS A 1 68 ? -4.561 -9.605 0.649 1.00 87.44 68 LYS A O 1
ATOM 568 N N . ASP A 1 69 ? -4.756 -11.253 -0.866 1.00 87.38 69 ASP A N 1
ATOM 569 C CA . ASP A 1 69 ? -5.763 -12.046 -0.146 1.00 87.38 69 ASP A CA 1
ATOM 570 C C . ASP A 1 69 ? -5.140 -13.191 0.664 1.00 87.38 69 ASP A C 1
ATOM 572 O O . ASP A 1 69 ? -5.836 -14.094 1.140 1.00 87.38 69 ASP A O 1
ATOM 576 N N . ARG A 1 70 ? -3.811 -13.190 0.829 1.00 86.50 70 ARG A N 1
ATOM 577 C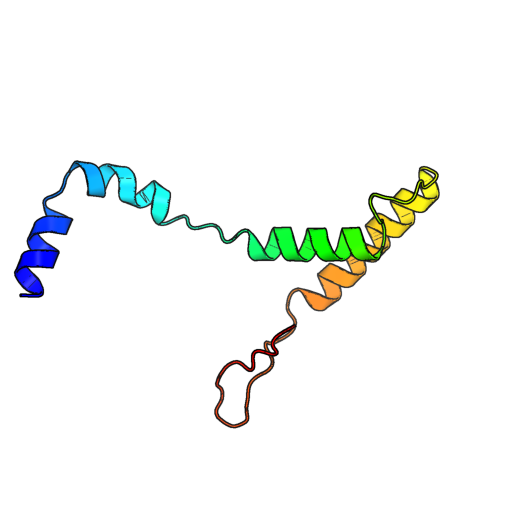 CA . ARG A 1 70 ? -3.122 -14.253 1.555 1.00 86.50 70 ARG A CA 1
ATOM 578 C C . ARG A 1 70 ? -3.635 -14.305 3.001 1.00 86.50 70 ARG A C 1
ATOM 580 O O . ARG A 1 70 ? -3.604 -13.288 3.704 1.00 86.50 70 ARG A O 1
ATOM 587 N N . PRO A 1 71 ? -4.069 -15.482 3.491 1.00 84.50 71 PRO A N 1
ATOM 588 C CA . PRO A 1 71 ? -4.569 -15.603 4.848 1.00 84.50 71 PRO A CA 1
ATOM 589 C C . PRO A 1 71 ? -3.483 -15.218 5.850 1.00 84.50 71 PRO A C 1
ATOM 591 O O . PRO A 1 71 ? -2.298 -15.528 5.687 1.00 84.50 71 PRO A O 1
ATOM 594 N N . LYS A 1 72 ? -3.905 -14.524 6.908 1.00 81.94 72 LYS A N 1
ATOM 595 C CA . LYS A 1 72 ? -3.007 -14.105 7.983 1.00 81.94 72 LYS A CA 1
ATOM 596 C C . LYS A 1 72 ? -2.423 -15.343 8.647 1.00 81.94 72 LYS A C 1
ATOM 598 O O . LYS A 1 72 ? -3.139 -16.306 8.909 1.00 81.94 72 LYS A O 1
ATOM 603 N N . LEU A 1 73 ? -1.129 -15.292 8.949 1.00 82.94 73 LEU A N 1
ATOM 604 C CA . LEU A 1 73 ? -0.497 -16.345 9.726 1.00 82.94 73 LEU A CA 1
ATOM 605 C C . LEU A 1 73 ? -1.115 -16.348 11.128 1.00 82.94 73 LEU A C 1
ATOM 607 O O . LEU A 1 73 ? -1.068 -15.340 11.839 1.00 82.94 73 LEU A O 1
ATOM 611 N N . CYS A 1 74 ? -1.711 -17.471 11.507 1.00 87.31 74 CYS A N 1
ATOM 612 C CA . CYS A 1 74 ? -2.313 -17.669 12.817 1.00 87.31 74 CYS A CA 1
ATOM 613 C C . CYS A 1 74 ? -1.484 -18.675 13.616 1.00 87.31 74 CYS A C 1
ATOM 615 O O . CYS A 1 74 ? -0.949 -19.637 13.067 1.00 87.31 74 CYS A O 1
ATOM 617 N N . LYS A 1 75 ? -1.390 -18.457 14.928 1.00 86.00 75 LYS A N 1
ATOM 618 C CA . LYS A 1 75 ? -0.838 -19.438 15.868 1.00 86.00 75 LYS A CA 1
ATOM 619 C C . LYS A 1 75 ? -1.810 -20.616 16.022 1.00 86.00 75 LYS A C 1
ATOM 621 O O . LYS A 1 75 ? -2.976 -20.513 15.646 1.00 86.00 75 LYS A O 1
ATOM 626 N N . SER A 1 76 ? -1.367 -21.695 16.671 1.00 86.62 76 SER A N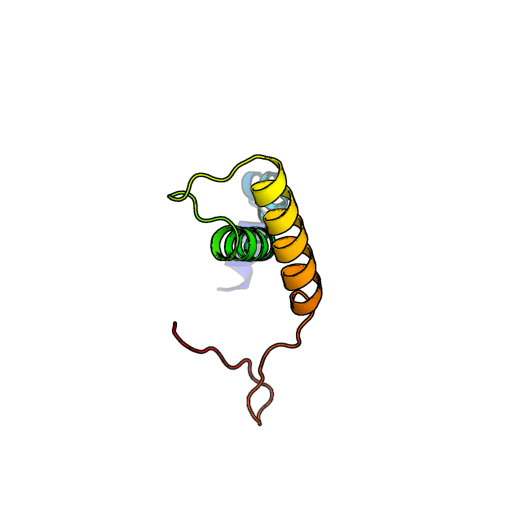 1
ATOM 627 C CA . SER A 1 76 ? -2.203 -22.873 16.976 1.00 86.62 76 SER A CA 1
ATOM 628 C C . SER A 1 76 ? -3.495 -22.547 17.739 1.00 86.62 76 SER A C 1
ATOM 630 O O . SER A 1 76 ? -4.480 -23.262 17.612 1.00 86.62 76 SER A O 1
ATOM 632 N N . ASN A 1 77 ? -3.516 -21.447 18.494 1.00 87.56 77 ASN A N 1
ATOM 633 C CA . ASN A 1 77 ? -4.683 -20.962 19.233 1.00 87.56 77 ASN A CA 1
ATOM 634 C C . ASN A 1 77 ? -5.591 -20.000 18.431 1.00 87.56 77 ASN A C 1
ATOM 636 O O . ASN A 1 77 ? -6.447 -19.345 19.019 1.00 87.56 77 ASN A O 1
ATOM 640 N N . GLY A 1 78 ? -5.367 -19.832 17.123 1.00 80.62 78 GLY A N 1
ATOM 641 C CA . GLY A 1 78 ? -6.162 -18.958 16.251 1.00 80.62 78 GLY A CA 1
ATOM 642 C C . GLY A 1 78 ? -5.846 -17.459 16.348 1.00 80.62 78 GLY A C 1
ATOM 643 O O . GLY A 1 78 ? -6.389 -16.666 15.580 1.00 80.62 78 GLY A O 1
ATOM 644 N N . SER A 1 79 ? -4.948 -17.036 17.246 1.00 83.38 79 SER A N 1
ATOM 645 C CA . SER A 1 79 ? -4.519 -15.633 17.321 1.00 83.38 79 SER A CA 1
ATOM 646 C C . SER A 1 79 ? -3.569 -15.264 16.176 1.00 83.38 79 SER A C 1
ATOM 648 O O . SER A 1 79 ? -2.751 -16.078 15.740 1.00 83.38 79 SER A O 1
ATOM 650 N N . LYS A 1 80 ? -3.644 -14.013 15.700 1.00 83.50 80 LYS A N 1
ATOM 651 C CA . LYS A 1 80 ? -2.750 -13.494 14.651 1.00 83.50 80 LYS A CA 1
ATOM 652 C C . LYS A 1 80 ? -1.294 -13.548 15.119 1.00 83.50 80 LYS A C 1
ATOM 654 O O . LYS A 1 80 ? -0.954 -13.058 16.199 1.00 83.50 80 LYS A O 1
ATOM 659 N N . GLN A 1 81 ? -0.426 -14.118 14.293 1.00 82.00 81 GLN A N 1
ATOM 660 C CA . GLN A 1 81 ? 1.009 -14.132 14.516 1.00 82.00 81 GLN A CA 1
ATOM 661 C C . GLN A 1 81 ? 1.631 -12.898 13.865 1.00 82.00 81 GLN A C 1
ATOM 663 O O . GLN A 1 81 ? 1.656 -12.764 12.645 1.00 82.00 81 GLN A O 1
ATOM 668 N N . TYR A 1 82 ? 2.150 -12.000 14.696 1.00 77.69 82 TYR A N 1
ATOM 669 C CA . TYR A 1 82 ? 2.935 -10.858 14.245 1.00 77.69 82 TYR A CA 1
ATOM 670 C C . TYR A 1 82 ? 4.418 -11.198 14.379 1.00 77.69 82 TYR A C 1
ATOM 672 O O . TYR A 1 82 ? 4.852 -11.674 15.430 1.00 77.69 82 TYR A O 1
ATOM 680 N N . ARG A 1 83 ? 5.200 -10.954 13.328 1.00 71.81 83 ARG A N 1
ATOM 681 C CA . ARG A 1 83 ? 6.664 -10.956 13.395 1.00 71.81 83 ARG A CA 1
ATOM 682 C C . ARG A 1 83 ? 7.104 -9.497 13.449 1.00 71.81 83 ARG A C 1
ATOM 684 O O . ARG A 1 83 ? 6.656 -8.715 12.616 1.00 71.81 83 ARG A O 1
ATOM 691 N N . ARG A 1 84 ? 7.926 -9.117 14.433 1.00 59.00 84 ARG A N 1
ATOM 692 C CA . ARG A 1 84 ? 8.620 -7.823 14.358 1.00 59.00 84 ARG A CA 1
ATOM 693 C C . ARG A 1 84 ? 9.597 -7.899 13.184 1.00 59.00 84 ARG A C 1
ATOM 695 O O . ARG A 1 84 ? 10.331 -8.886 13.095 1.00 59.00 84 ARG A O 1
ATOM 702 N N . LEU A 1 85 ? 9.495 -6.923 12.281 1.00 53.00 85 LEU A N 1
ATOM 703 C CA . LEU A 1 85 ? 10.474 -6.678 11.223 1.00 53.00 85 LEU A CA 1
ATOM 704 C C . LEU A 1 85 ? 11.782 -6.188 11.844 1.00 53.00 85 LEU A C 1
ATOM 706 O O . LEU A 1 85 ? 11.691 -5.420 12.832 1.00 53.00 85 LEU A O 1
#